Protein AF-A0A2W4RCY4-F1 (afdb_monomer_lite)

pLDDT: mean 89.02, std 8.42, range [63.38, 96.88]

Structure (mmCIF, N/CA/C/O backbone):
data_AF-A0A2W4RCY4-F1
#
_entry.id   AF-A0A2W4RCY4-F1
#
loop_
_atom_site.group_PDB
_atom_site.id
_atom_site.type_symbol
_atom_site.label_atom_id
_atom_site.label_alt_id
_atom_site.label_comp_id
_atom_site.label_asym_id
_atom_site.label_entity_id
_atom_site.label_seq_id
_atom_site.pdbx_PDB_ins_code
_atom_site.Cartn_x
_atom_site.Cartn_y
_atom_site.Cartn_z
_atom_site.occupancy
_atom_site.B_iso_or_equiv
_atom_site.auth_seq_id
_atom_site.auth_comp_id
_atom_site.auth_asym_id
_atom_site.auth_atom_id
_atom_site.pdbx_PDB_model_num
ATOM 1 N N . PRO A 1 1 ? 13.475 25.196 -11.210 1.00 81.62 1 PRO A N 1
ATOM 2 C CA . PRO A 1 1 ? 14.209 23.916 -11.353 1.00 81.62 1 PRO A CA 1
ATOM 3 C C . PRO A 1 1 ? 15.182 23.719 -10.186 1.00 81.62 1 PRO A C 1
ATOM 5 O O . PRO A 1 1 ? 16.003 24.589 -9.912 1.00 81.62 1 PRO A O 1
ATOM 8 N N . THR A 1 2 ? 15.039 22.609 -9.469 1.00 95.44 2 THR A N 1
ATOM 9 C CA . THR A 1 2 ? 15.884 22.238 -8.327 1.00 95.44 2 THR A CA 1
ATOM 10 C C . THR A 1 2 ? 17.036 21.326 -8.760 1.00 95.44 2 THR A C 1
ATOM 12 O O . THR A 1 2 ? 17.009 20.736 -9.842 1.00 95.44 2 THR A O 1
ATOM 15 N N . ILE A 1 3 ? 18.047 21.157 -7.899 1.00 96.62 3 ILE A N 1
ATOM 16 C CA . ILE A 1 3 ? 19.134 20.187 -8.130 1.00 96.62 3 ILE A CA 1
ATOM 17 C C . ILE A 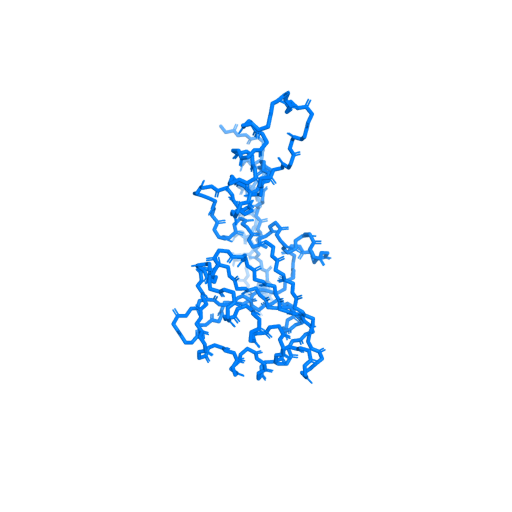1 3 ? 18.565 18.767 -8.289 1.00 96.62 3 ILE A C 1
ATOM 19 O O . ILE A 1 3 ? 19.015 18.014 -9.154 1.00 96.62 3 ILE A O 1
ATOM 23 N N . ALA A 1 4 ? 17.536 18.417 -7.511 1.00 95.62 4 ALA A N 1
ATOM 24 C CA . ALA A 1 4 ? 16.860 17.127 -7.608 1.00 95.62 4 ALA A CA 1
ATOM 25 C C . ALA A 1 4 ? 16.166 16.931 -8.968 1.00 95.62 4 ALA A C 1
ATOM 27 O O . ALA A 1 4 ? 16.208 15.832 -9.520 1.00 95.62 4 ALA A O 1
ATOM 28 N N . ASP A 1 5 ? 15.580 17.983 -9.552 1.00 95.44 5 ASP A N 1
ATOM 29 C CA . ASP A 1 5 ? 14.972 17.910 -10.890 1.00 95.44 5 ASP A CA 1
ATOM 30 C C . ASP A 1 5 ? 16.012 17.578 -11.959 1.00 95.44 5 ASP A C 1
ATOM 32 O O . ASP A 1 5 ? 15.802 16.680 -12.774 1.00 95.44 5 ASP A O 1
ATOM 36 N N . ILE A 1 6 ? 17.167 18.245 -11.902 1.00 96.88 6 ILE A N 1
ATOM 37 C CA . ILE A 1 6 ? 18.280 18.014 -12.829 1.00 96.88 6 ILE A CA 1
ATOM 38 C C . ILE A 1 6 ? 18.856 16.604 -12.636 1.00 96.88 6 ILE A C 1
ATOM 40 O O . ILE A 1 6 ? 19.144 15.916 -13.614 1.00 96.88 6 ILE A O 1
ATOM 44 N N . ALA A 1 7 ? 18.996 16.141 -11.391 1.00 96.38 7 ALA A N 1
ATOM 45 C CA . ALA A 1 7 ? 19.484 14.797 -11.093 1.00 96.38 7 ALA A CA 1
ATOM 46 C C . ALA A 1 7 ? 18.546 13.705 -11.634 1.00 96.38 7 ALA A C 1
ATOM 48 O O . ALA A 1 7 ? 19.014 12.769 -12.286 1.00 96.38 7 ALA A O 1
ATOM 49 N N . ARG A 1 8 ? 17.227 13.846 -11.427 1.00 96.31 8 ARG A N 1
ATOM 50 C CA . ARG A 1 8 ? 16.215 12.930 -11.984 1.00 96.31 8 ARG A CA 1
ATOM 51 C C . ARG A 1 8 ? 16.267 12.912 -13.505 1.00 96.31 8 ARG A C 1
ATOM 53 O O . ARG A 1 8 ? 16.260 11.840 -14.104 1.00 96.31 8 ARG A O 1
ATOM 60 N N . GLU A 1 9 ? 16.380 14.081 -14.126 1.00 96.62 9 GLU A N 1
ATOM 61 C CA . GLU A 1 9 ? 16.484 14.195 -15.578 1.00 96.62 9 GLU A CA 1
ATOM 62 C C . GLU A 1 9 ? 17.765 13.553 -16.126 1.00 96.62 9 GLU A C 1
ATOM 64 O O . GLU A 1 9 ? 17.725 12.827 -17.119 1.00 96.62 9 GLU A O 1
ATOM 69 N N . ARG A 1 10 ? 18.899 13.725 -15.436 1.00 96.69 10 ARG A N 1
ATOM 70 C CA . ARG A 1 10 ? 20.154 13.047 -15.784 1.00 96.69 10 ARG A CA 1
ATOM 71 C C . ARG A 1 10 ? 19.986 11.527 -15.774 1.00 96.69 10 ARG A C 1
ATOM 73 O O . ARG A 1 10 ? 20.432 10.872 -16.710 1.00 96.69 10 ARG A O 1
ATOM 80 N N . ILE A 1 11 ? 19.347 10.971 -14.742 1.00 96.00 11 ILE A N 1
ATOM 81 C CA . ILE A 1 11 ? 19.107 9.523 -14.635 1.00 96.00 11 ILE A CA 1
ATOM 82 C C . ILE A 1 11 ? 18.207 9.041 -15.783 1.00 96.00 11 ILE A C 1
ATOM 84 O O . ILE A 1 11 ? 18.556 8.062 -16.440 1.00 96.00 11 ILE A O 1
ATOM 88 N N . ARG A 1 12 ? 17.112 9.755 -16.093 1.00 95.75 12 ARG A N 1
ATOM 89 C CA . ARG A 1 12 ? 16.224 9.412 -17.224 1.00 95.75 12 ARG A CA 1
ATOM 90 C C . ARG A 1 12 ? 16.974 9.359 -18.554 1.00 95.75 12 ARG A C 1
ATOM 92 O O . ARG A 1 12 ? 16.833 8.387 -19.288 1.00 95.75 12 ARG A O 1
ATOM 99 N N . ARG A 1 13 ? 17.810 10.361 -18.843 1.00 96.00 13 ARG A N 1
ATOM 100 C CA . ARG A 1 13 ? 18.595 10.414 -20.089 1.00 96.00 13 ARG A CA 1
ATOM 101 C C . ARG A 1 13 ? 19.607 9.282 -20.199 1.00 96.00 13 ARG A C 1
ATOM 103 O O . ARG A 1 13 ? 19.791 8.745 -21.284 1.00 96.00 13 ARG A O 1
ATOM 110 N N . VAL A 1 14 ? 20.255 8.910 -19.094 1.00 95.06 14 VAL A N 1
ATOM 111 C CA . VAL A 1 14 ? 21.187 7.772 -19.077 1.00 95.06 14 VAL A CA 1
ATOM 112 C C . VAL A 1 14 ? 20.441 6.463 -19.335 1.00 95.06 14 VAL A C 1
ATOM 114 O O . VAL A 1 14 ? 20.883 5.685 -20.172 1.00 95.06 14 VAL A O 1
ATOM 117 N N . ILE A 1 15 ? 19.288 6.248 -18.696 1.00 93.81 15 ILE A N 1
ATOM 118 C CA . ILE A 1 15 ? 18.446 5.067 -18.949 1.00 93.81 15 ILE A CA 1
ATOM 119 C C . ILE A 1 15 ? 18.016 5.003 -20.419 1.00 93.81 15 ILE A C 1
ATOM 121 O O . ILE A 1 15 ? 18.118 3.947 -21.042 1.00 93.81 15 ILE A O 1
ATOM 125 N N . GLN A 1 16 ? 17.574 6.126 -20.988 1.00 93.06 16 GLN A N 1
ATOM 126 C CA . GLN A 1 16 ? 17.180 6.201 -22.394 1.00 93.06 16 GLN A CA 1
ATOM 127 C C . GLN A 1 16 ? 18.359 5.922 -23.332 1.00 93.06 16 GLN A C 1
ATOM 129 O O . GLN A 1 16 ? 18.206 5.213 -24.322 1.00 93.06 16 GLN A O 1
ATOM 134 N N . LYS A 1 17 ? 19.547 6.442 -23.009 1.00 93.88 17 LYS A N 1
ATOM 135 C CA . LYS A 1 17 ? 20.768 6.170 -23.768 1.00 93.88 17 LYS A CA 1
ATOM 136 C C . LYS A 1 17 ? 21.098 4.674 -23.779 1.00 93.88 17 LYS A C 1
ATOM 138 O O . LYS A 1 17 ? 21.337 4.139 -24.851 1.00 93.88 17 LYS A O 1
ATOM 143 N N . ILE A 1 18 ? 21.034 4.005 -22.624 1.00 92.44 18 ILE A N 1
ATOM 144 C CA . ILE A 1 18 ? 21.282 2.557 -22.518 1.00 92.44 18 ILE A CA 1
ATOM 145 C C . ILE A 1 18 ? 20.288 1.762 -23.375 1.00 92.44 18 ILE A C 1
ATOM 147 O O . ILE A 1 18 ? 20.691 0.832 -24.060 1.00 92.44 18 ILE A O 1
ATOM 151 N N . HIS A 1 19 ? 19.009 2.148 -23.387 1.00 89.88 19 HIS A N 1
ATOM 152 C CA . HIS A 1 19 ? 18.014 1.504 -24.252 1.00 89.88 19 HIS A CA 1
ATOM 153 C C . HIS A 1 19 ? 18.297 1.718 -25.742 1.00 89.88 19 HIS A C 1
ATOM 155 O O . HIS A 1 19 ? 18.139 0.792 -26.528 1.00 89.88 19 HIS A O 1
ATOM 161 N N . ASN A 1 20 ? 18.714 2.922 -26.137 1.00 91.19 20 ASN A N 1
ATOM 162 C CA . ASN A 1 20 ? 19.008 3.238 -27.536 1.00 91.19 20 ASN A CA 1
ATOM 163 C C . ASN A 1 20 ? 20.274 2.537 -28.055 1.00 91.19 20 ASN A C 1
ATOM 165 O O . ASN A 1 20 ? 20.393 2.312 -29.255 1.00 91.19 20 ASN A O 1
ATOM 169 N N . GLU A 1 21 ? 21.229 2.249 -27.169 1.00 92.38 21 GLU A N 1
ATOM 170 C CA . GLU A 1 21 ? 22.492 1.570 -27.485 1.00 92.38 21 GLU A CA 1
ATOM 171 C C . GLU A 1 21 ? 22.392 0.040 -27.369 1.00 92.38 21 GLU A C 1
ATOM 173 O O . GLU A 1 21 ? 23.348 -0.654 -27.707 1.00 92.38 21 GLU A O 1
ATOM 178 N N . ALA A 1 22 ? 21.258 -0.489 -26.900 1.00 90.12 22 ALA A N 1
ATOM 179 C CA . ALA A 1 22 ? 21.050 -1.920 -26.756 1.00 90.12 22 ALA A CA 1
ATOM 180 C C . ALA A 1 22 ? 20.887 -2.617 -28.111 1.00 90.12 22 ALA A C 1
ATOM 182 O O . ALA A 1 22 ? 20.154 -2.158 -28.989 1.00 90.12 22 ALA A O 1
ATOM 183 N N . ASP A 1 23 ? 21.529 -3.772 -28.252 1.00 89.00 23 ASP A N 1
ATOM 184 C CA . ASP A 1 23 ? 21.430 -4.630 -29.428 1.00 89.00 23 ASP A CA 1
ATOM 185 C C . ASP A 1 23 ? 21.318 -6.112 -29.028 1.00 89.00 23 ASP A C 1
ATOM 187 O O . ASP A 1 23 ? 21.222 -6.461 -27.851 1.00 89.00 23 ASP A O 1
ATOM 191 N N . LEU A 1 24 ? 21.300 -7.012 -30.015 1.00 83.94 24 LEU A N 1
ATOM 192 C CA . LEU A 1 24 ? 21.190 -8.455 -29.772 1.00 83.94 24 LEU A CA 1
ATOM 193 C C . LEU A 1 24 ? 22.402 -9.045 -29.028 1.00 83.94 24 LEU A C 1
ATOM 195 O O . LEU A 1 24 ? 22.270 -10.101 -28.412 1.00 83.94 24 LEU A O 1
ATOM 199 N N . ALA A 1 25 ? 23.572 -8.403 -29.098 1.00 86.06 25 ALA A N 1
ATOM 200 C CA . ALA A 1 25 ? 24.785 -8.842 -28.412 1.00 86.06 25 ALA A CA 1
ATOM 201 C C . ALA A 1 25 ? 24.910 -8.237 -27.002 1.00 86.06 25 ALA A C 1
ATOM 203 O O . ALA A 1 25 ? 25.559 -8.825 -26.139 1.00 86.06 25 ALA A O 1
ATOM 204 N N . SER A 1 26 ? 24.288 -7.080 -26.772 1.00 84.69 26 SER A N 1
ATOM 205 C CA . SER A 1 26 ? 24.283 -6.310 -25.527 1.00 84.69 26 SER A CA 1
ATOM 206 C C . SER A 1 26 ? 22.865 -5.800 -25.240 1.00 84.69 26 SER A C 1
ATOM 208 O O . SER A 1 26 ? 22.578 -4.614 -25.427 1.00 84.69 26 SER A O 1
ATOM 210 N N . PRO A 1 27 ? 21.950 -6.684 -24.806 1.00 85.88 27 PRO A N 1
ATOM 211 C CA . PRO A 1 27 ? 20.581 -6.292 -24.506 1.00 85.88 27 PRO A CA 1
ATOM 212 C C . PRO A 1 27 ? 20.533 -5.333 -23.311 1.00 85.88 27 PRO A C 1
ATOM 214 O O . PRO A 1 27 ? 21.329 -5.432 -22.371 1.00 85.88 27 PRO A O 1
ATOM 217 N N . ALA A 1 28 ? 19.569 -4.412 -23.330 1.00 85.56 28 ALA A N 1
ATOM 218 C CA . ALA A 1 28 ? 19.292 -3.558 -22.185 1.00 85.56 28 ALA A CA 1
ATOM 219 C C . ALA A 1 28 ? 18.825 -4.422 -20.998 1.00 85.56 28 ALA A C 1
ATOM 221 O O . ALA A 1 28 ? 18.020 -5.331 -21.195 1.00 85.56 28 ALA A O 1
ATOM 222 N N . PRO A 1 29 ? 19.283 -4.146 -19.766 1.00 88.06 29 PRO A N 1
ATOM 223 C CA . PRO A 1 29 ? 18.725 -4.791 -18.587 1.00 88.06 29 PRO A CA 1
ATOM 224 C C . PRO A 1 29 ? 17.220 -4.522 -18.445 1.00 88.06 29 PRO A C 1
ATOM 226 O O . PRO A 1 29 ? 16.784 -3.373 -18.507 1.00 88.06 29 PRO A O 1
ATOM 229 N N . ASP A 1 30 ? 16.450 -5.566 -18.135 1.00 79.75 30 ASP A N 1
ATOM 230 C CA . ASP A 1 30 ? 14.982 -5.498 -18.025 1.00 79.75 30 ASP A CA 1
ATOM 231 C C . ASP A 1 30 ? 14.481 -4.575 -16.895 1.00 79.75 30 ASP A C 1
ATOM 233 O O . ASP A 1 30 ? 13.356 -4.086 -16.926 1.00 79.75 30 ASP A O 1
ATOM 237 N N . ASN A 1 31 ? 15.326 -4.291 -15.896 1.00 82.19 31 ASN A N 1
ATOM 238 C CA . ASN A 1 31 ? 14.975 -3.515 -14.699 1.00 82.19 31 ASN A CA 1
ATOM 239 C C . ASN A 1 31 ? 15.552 -2.089 -14.709 1.00 82.19 31 ASN A C 1
ATOM 241 O O . ASN A 1 31 ? 15.973 -1.561 -13.676 1.00 82.19 31 ASN A O 1
ATOM 245 N N . LEU A 1 32 ? 15.608 -1.454 -15.879 1.00 88.94 32 LEU A N 1
ATOM 246 C CA . LEU A 1 32 ? 16.079 -0.078 -16.019 1.00 88.94 32 LEU A CA 1
ATOM 247 C C . LEU A 1 32 ? 14.963 0.933 -15.727 1.00 88.94 32 LEU A C 1
ATOM 249 O O . LEU A 1 32 ? 14.232 1.378 -16.608 1.00 88.94 32 LEU A O 1
ATOM 253 N N . GLY A 1 33 ? 14.875 1.347 -14.467 1.00 89.69 33 GLY A N 1
ATOM 254 C CA . GLY A 1 33 ? 13.944 2.370 -14.008 1.00 89.69 33 GLY A CA 1
ATOM 255 C C . GLY A 1 33 ? 14.323 2.894 -12.629 1.00 89.69 33 GLY A C 1
ATOM 256 O O . GLY A 1 33 ? 15.248 2.400 -11.988 1.00 89.69 33 GLY A O 1
ATOM 257 N N . PHE A 1 34 ? 13.609 3.912 -12.158 1.00 92.88 34 PHE A N 1
ATOM 258 C CA . PHE A 1 34 ? 13.741 4.374 -10.780 1.00 92.88 34 PHE A CA 1
ATOM 259 C C . PHE A 1 34 ? 12.427 4.966 -10.278 1.00 92.88 34 PHE A C 1
ATOM 261 O O . PHE A 1 34 ? 11.667 5.569 -11.036 1.00 92.88 34 PHE A O 1
ATOM 268 N N . LYS A 1 35 ? 12.193 4.834 -8.973 1.00 92.31 35 LYS A N 1
ATOM 269 C CA . LYS A 1 35 ? 11.188 5.611 -8.245 1.00 92.31 35 LYS A CA 1
ATOM 270 C C . LYS A 1 35 ? 11.887 6.797 -7.582 1.00 92.31 35 LYS A C 1
ATOM 272 O O . LYS A 1 35 ? 13.019 6.664 -7.119 1.00 92.31 35 LYS A O 1
ATOM 277 N N . SER A 1 36 ? 11.234 7.955 -7.538 1.00 93.62 36 SER A N 1
ATOM 278 C CA . SER A 1 36 ? 11.731 9.119 -6.797 1.00 93.62 36 SER A CA 1
ATOM 279 C C . SER A 1 36 ? 10.695 9.568 -5.786 1.00 93.62 36 SER A C 1
ATOM 281 O O . SER A 1 36 ? 9.563 9.833 -6.179 1.00 93.62 36 SER A O 1
ATOM 283 N N . PHE A 1 37 ? 11.110 9.711 -4.534 1.00 93.62 37 PHE A N 1
ATOM 284 C CA . PHE A 1 37 ? 10.259 10.142 -3.431 1.00 93.62 37 PHE A CA 1
ATOM 285 C C . PHE A 1 37 ? 10.708 11.513 -2.932 1.00 93.62 37 PHE A C 1
ATOM 287 O O . PHE A 1 37 ? 11.878 11.883 -3.066 1.00 93.62 37 PHE A O 1
ATOM 294 N N . VAL A 1 38 ? 9.770 12.268 -2.372 1.00 92.94 38 VAL A N 1
ATOM 295 C CA . VAL A 1 38 ? 10.015 13.564 -1.738 1.00 92.94 38 VAL A CA 1
ATOM 296 C C . VAL A 1 38 ? 9.526 13.463 -0.302 1.00 92.94 38 VAL A C 1
ATOM 298 O O . VAL A 1 38 ? 8.515 12.821 -0.038 1.00 92.94 38 VAL A O 1
ATOM 301 N N . LEU A 1 39 ? 10.255 14.070 0.632 1.00 93.62 39 LEU A N 1
ATOM 302 C CA . LEU A 1 39 ? 9.814 14.124 2.018 1.00 93.62 39 LEU A CA 1
ATOM 303 C C . LEU A 1 39 ? 8.611 15.059 2.131 1.00 93.62 39 LEU A C 1
ATOM 305 O O . LEU A 1 39 ? 8.690 16.230 1.756 1.00 93.62 39 LEU A O 1
ATOM 309 N N . ALA A 1 40 ? 7.529 14.530 2.681 1.00 90.56 40 ALA A N 1
ATOM 310 C CA . ALA A 1 40 ? 6.329 15.266 3.029 1.00 90.56 40 ALA A CA 1
ATOM 311 C C . ALA A 1 40 ? 6.029 15.070 4.526 1.00 90.56 40 ALA A C 1
ATOM 313 O O . ALA A 1 40 ? 6.530 14.122 5.141 1.00 90.56 40 ALA A O 1
ATOM 314 N N . PRO A 1 41 ? 5.242 15.964 5.148 1.00 90.81 41 PRO A N 1
ATOM 315 C CA . PRO A 1 41 ? 4.673 15.696 6.464 1.00 90.81 41 PRO A CA 1
ATOM 316 C C . PRO A 1 41 ? 3.877 14.383 6.457 1.00 90.81 41 PRO A C 1
ATOM 318 O O . PRO A 1 41 ? 3.262 14.056 5.450 1.00 90.81 41 PRO A O 1
ATOM 321 N N . SER A 1 42 ? 3.843 13.674 7.591 1.00 89.19 42 SER A N 1
ATOM 322 C CA . SER A 1 42 ? 3.094 12.411 7.729 1.00 89.19 42 SER A CA 1
ATOM 323 C C . SER A 1 42 ? 1.633 12.561 7.298 1.00 89.19 42 SER A C 1
ATOM 325 O O . SER A 1 42 ? 1.000 13.577 7.607 1.00 89.19 42 SER A O 1
ATOM 327 N N . ASN A 1 43 ? 1.097 11.535 6.642 1.00 88.44 43 ASN A N 1
ATOM 328 C CA . ASN A 1 43 ? -0.313 11.423 6.273 1.00 88.44 43 ASN A CA 1
ATOM 329 C C . ASN A 1 43 ? -1.215 11.121 7.472 1.00 88.44 43 ASN A C 1
ATOM 331 O O . ASN A 1 43 ? -2.428 11.255 7.369 1.00 88.44 43 ASN A O 1
ATOM 335 N N . PHE A 1 44 ? -0.634 10.768 8.618 1.00 87.38 44 PHE A N 1
ATOM 336 C CA . PHE A 1 44 ? -1.363 10.506 9.850 1.00 87.38 44 PHE A CA 1
ATOM 337 C C . PHE A 1 44 ? -1.334 11.724 10.772 1.00 87.38 44 PHE A C 1
ATOM 339 O O . PHE A 1 44 ? -0.364 12.494 10.827 1.00 87.38 44 PHE A O 1
ATOM 346 N N . LYS A 1 45 ? -2.426 11.920 11.506 1.00 83.62 45 LYS A N 1
ATOM 347 C CA . LYS A 1 45 ? -2.525 12.931 12.554 1.00 83.62 45 LYS A CA 1
ATOM 348 C C . LYS A 1 45 ? -1.560 12.554 13.679 1.00 83.62 45 LYS A C 1
ATOM 350 O O . LYS A 1 45 ? -1.460 11.402 14.089 1.00 83.62 45 LYS A O 1
ATOM 355 N N . GLN A 1 46 ? -0.810 13.538 14.160 1.00 75.44 46 GLN A N 1
ATOM 356 C CA . GLN A 1 46 ? 0.079 13.367 15.305 1.00 75.44 46 GLN A CA 1
ATOM 357 C C . GLN A 1 46 ? -0.651 13.834 16.551 1.00 75.44 46 GLN A C 1
ATOM 359 O O . GLN A 1 46 ? -1.132 14.970 16.571 1.00 75.44 46 GLN A O 1
ATOM 364 N N . TRP A 1 47 ? -0.716 12.982 17.574 1.00 71.38 47 TRP A N 1
ATOM 365 C CA . TRP A 1 47 ? -1.249 13.369 18.876 1.00 71.38 47 TRP A CA 1
ATOM 366 C C . TRP A 1 47 ? -0.479 14.578 19.412 1.00 71.38 47 TRP A C 1
ATOM 368 O O . TRP A 1 47 ? 0.750 14.551 19.485 1.00 71.38 47 TRP A O 1
ATOM 378 N N . ARG A 1 48 ? -1.200 15.640 19.777 1.00 65.44 48 ARG A N 1
ATOM 379 C CA . ARG A 1 48 ? -0.640 16.825 20.435 1.00 65.44 48 ARG A CA 1
ATOM 380 C C . ARG A 1 48 ? -1.386 17.044 21.740 1.00 65.44 48 ARG A C 1
ATOM 382 O O . ARG A 1 48 ? -2.320 17.833 21.804 1.00 65.44 48 ARG A O 1
ATOM 389 N N . GLY A 1 49 ? -0.978 16.297 22.764 1.00 63.38 49 GLY A N 1
ATOM 390 C CA . GLY A 1 49 ? -1.527 16.426 24.116 1.00 63.38 49 GLY A CA 1
ATOM 391 C C . GLY A 1 49 ? -1.051 17.677 24.855 1.00 63.38 49 GLY A C 1
ATOM 392 O O . GLY A 1 49 ? -1.614 18.019 25.887 1.00 63.38 49 GLY A O 1
ATOM 393 N N . ASP A 1 50 ? -0.031 18.348 24.321 1.00 66.69 50 ASP A N 1
ATOM 394 C CA . ASP A 1 50 ? 0.710 19.397 25.022 1.00 66.69 50 ASP A CA 1
ATOM 395 C C . ASP A 1 50 ? -0.075 20.721 25.125 1.00 66.69 50 ASP A C 1
ATOM 397 O O . ASP A 1 50 ? 0.167 21.495 26.046 1.00 66.69 50 ASP A O 1
ATOM 401 N N . ASP A 1 51 ? -1.049 20.948 24.232 1.00 63.91 51 ASP A N 1
ATOM 402 C CA . ASP A 1 51 ? -1.846 22.187 24.134 1.00 63.91 51 ASP A CA 1
ATOM 403 C C . ASP A 1 51 ? -3.305 22.016 24.632 1.00 63.91 51 ASP A C 1
ATOM 405 O O . ASP A 1 51 ? -4.187 22.814 24.302 1.00 63.91 51 ASP A O 1
ATOM 409 N N . ILE A 1 52 ? -3.606 20.942 25.377 1.00 68.25 52 ILE A N 1
ATOM 410 C CA . ILE A 1 52 ? -4.966 20.645 25.860 1.00 68.25 52 ILE A CA 1
ATOM 411 C C . ILE A 1 52 ? -5.155 21.215 27.271 1.00 68.25 52 ILE A C 1
ATOM 413 O O . ILE A 1 52 ? -4.726 20.618 28.256 1.00 68.25 52 ILE A O 1
ATOM 417 N N . GLU A 1 53 ? -5.852 22.346 27.379 1.00 75.19 53 GLU A N 1
ATOM 418 C CA . GLU A 1 53 ? -6.097 23.019 28.665 1.00 75.19 53 GLU A CA 1
ATOM 419 C C . GLU A 1 53 ? -7.506 22.752 29.226 1.00 75.19 53 GLU A C 1
ATOM 421 O O . GLU A 1 53 ? -7.755 22.944 30.417 1.00 75.19 53 GLU A O 1
ATOM 426 N N . THR A 1 54 ? -8.443 22.284 28.392 1.00 81.12 54 THR A N 1
ATOM 427 C CA . THR A 1 54 ? -9.854 22.080 28.768 1.00 81.12 54 THR A CA 1
ATOM 428 C C . THR A 1 54 ? -10.416 20.737 28.296 1.00 81.12 54 THR A C 1
ATOM 430 O O . THR A 1 54 ? -9.990 20.172 27.288 1.00 81.12 54 THR A O 1
ATOM 433 N N . ALA A 1 55 ? -11.432 20.230 29.005 1.00 78.50 55 ALA A N 1
ATOM 434 C CA . ALA A 1 55 ? -12.113 18.977 28.661 1.00 78.50 55 ALA A CA 1
ATOM 435 C C . ALA A 1 55 ? -12.817 19.030 27.289 1.00 78.50 55 ALA A C 1
ATOM 437 O O . ALA A 1 55 ? -12.908 18.020 26.599 1.00 78.50 55 ALA A O 1
ATOM 438 N N . GLU A 1 56 ? -13.273 20.210 26.868 1.00 79.25 56 GLU A N 1
ATOM 439 C CA . GLU A 1 56 ? -13.902 20.434 25.561 1.00 79.25 56 GLU A CA 1
ATOM 440 C C . GLU A 1 56 ? -12.874 20.365 24.421 1.00 79.25 56 GLU A C 1
ATOM 442 O O . GLU A 1 56 ? -13.132 19.756 23.382 1.00 79.25 56 GLU A O 1
ATOM 447 N N . GLN A 1 57 ? -11.674 20.924 24.625 1.00 75.50 57 GLN A N 1
ATOM 448 C CA . GLN A 1 57 ? -10.554 20.775 23.688 1.00 75.50 57 GLN A CA 1
ATOM 449 C C . GLN A 1 57 ? -10.083 19.320 23.599 1.00 75.50 57 GLN A C 1
ATOM 451 O O . GLN A 1 57 ? -9.768 18.856 22.504 1.00 75.50 57 GLN A O 1
ATOM 456 N N . LEU A 1 58 ? -10.089 18.593 24.722 1.00 74.75 58 LEU A N 1
ATOM 457 C CA . LEU A 1 58 ? -9.795 17.161 24.749 1.00 74.75 58 LEU A CA 1
ATOM 458 C C . LEU A 1 58 ? -10.833 16.363 23.955 1.00 74.75 58 LEU A C 1
ATOM 460 O O . LEU A 1 58 ? -10.454 15.570 23.102 1.00 74.75 58 LEU A O 1
ATOM 464 N N . ALA A 1 59 ? -12.128 16.590 24.191 1.00 76.19 59 ALA A N 1
ATOM 465 C CA . ALA A 1 59 ? -13.199 15.906 23.468 1.00 76.19 59 ALA A CA 1
ATOM 466 C C . ALA A 1 59 ? -13.099 16.144 21.953 1.00 76.19 59 ALA A C 1
ATOM 468 O O . ALA A 1 59 ? -13.145 15.200 21.170 1.00 76.19 59 ALA A O 1
ATOM 469 N N . LYS A 1 60 ? -12.845 17.391 21.543 1.00 73.12 60 LYS A N 1
ATOM 470 C CA . LYS A 1 60 ? -12.656 17.745 20.133 1.00 73.12 60 LYS A CA 1
ATOM 471 C C . LYS A 1 60 ? -11.400 17.118 19.521 1.00 73.12 60 LYS A C 1
ATOM 473 O O . LYS A 1 60 ? -11.422 16.711 18.365 1.00 73.12 60 LYS A O 1
ATOM 478 N N . GLN A 1 61 ? -10.301 17.034 20.274 1.00 68.38 61 GLN A N 1
ATOM 479 C CA . GLN A 1 61 ? -9.115 16.284 19.852 1.00 68.38 61 GLN A CA 1
ATOM 480 C C . GLN A 1 61 ? -9.459 14.803 19.660 1.00 68.38 61 GLN A C 1
ATOM 482 O O . GLN A 1 61 ? -9.163 14.259 18.604 1.00 68.38 61 GLN A O 1
ATOM 487 N N . LEU A 1 62 ? -10.138 14.170 20.620 1.00 70.56 62 LEU A N 1
ATOM 488 C CA . LEU A 1 62 ? -10.536 12.762 20.530 1.00 70.56 62 LEU A CA 1
ATOM 489 C C . LEU A 1 62 ? -11.418 12.485 19.302 1.00 70.56 62 LEU A C 1
ATOM 491 O O . LEU A 1 62 ? -11.161 11.522 18.587 1.00 70.56 62 LEU A O 1
ATOM 495 N N . GLU A 1 63 ? -12.388 13.355 19.005 1.00 68.25 63 GLU A N 1
ATOM 496 C CA . GLU A 1 63 ? -13.209 13.259 17.787 1.00 68.25 63 GLU A CA 1
ATOM 497 C C . GLU A 1 63 ? -12.367 13.348 16.504 1.00 68.25 63 GLU A C 1
ATOM 499 O O . GLU A 1 63 ? -12.582 12.592 15.559 1.00 68.25 63 GLU A O 1
ATOM 504 N N . LEU A 1 64 ? -11.359 14.227 16.467 1.00 63.62 64 LEU A N 1
ATOM 505 C CA . LEU A 1 64 ? -10.467 14.364 15.311 1.00 63.62 64 LEU A CA 1
ATOM 506 C C . LEU A 1 64 ? -9.575 13.135 15.083 1.00 63.62 64 LEU A C 1
ATOM 508 O O . LEU A 1 64 ? -9.112 12.953 13.958 1.00 63.62 64 LEU A O 1
ATOM 512 N N . PHE A 1 65 ? -9.339 12.307 16.103 1.00 65.81 65 PHE A N 1
ATOM 513 C CA . PHE A 1 65 ? -8.556 11.067 16.014 1.00 65.81 65 PHE A CA 1
ATOM 514 C C . PHE A 1 65 ? -9.395 9.819 15.722 1.00 65.81 65 PHE A C 1
ATOM 516 O O . PHE A 1 65 ? -8.823 8.743 15.592 1.00 65.81 65 PHE A O 1
ATOM 523 N N . VAL A 1 66 ? -10.717 9.949 15.556 1.00 64.56 66 VAL A N 1
ATOM 524 C CA . VAL A 1 66 ? -11.570 8.846 15.071 1.00 64.56 66 VAL A CA 1
ATOM 525 C C . VAL A 1 66 ? -11.109 8.365 13.689 1.00 64.56 66 VAL A C 1
ATOM 527 O O . VAL A 1 66 ? -11.185 7.183 13.389 1.00 64.56 66 VAL A O 1
ATOM 530 N N . GLN A 1 67 ? -10.583 9.274 12.863 1.00 68.56 67 GLN A N 1
ATOM 531 C CA . GLN A 1 67 ? -9.847 8.938 11.643 1.00 68.56 67 GLN A CA 1
ATOM 532 C C . GLN A 1 67 ? -8.384 9.326 11.822 1.00 68.56 67 GLN A C 1
ATOM 534 O O . GLN A 1 67 ? -8.071 10.514 11.965 1.00 68.56 67 GLN A O 1
ATOM 539 N N . SER A 1 68 ? -7.497 8.337 11.818 1.00 75.06 68 SER A N 1
ATOM 540 C CA . SER A 1 68 ? -6.062 8.530 12.03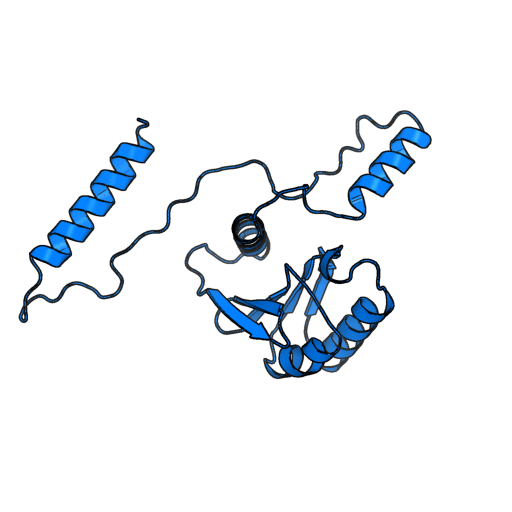3 1.00 75.06 68 SER A CA 1
ATOM 541 C C . SER A 1 68 ? -5.394 9.267 10.873 1.00 75.06 68 SER A C 1
ATOM 543 O O . SER A 1 68 ? -4.448 10.032 11.077 1.00 75.06 68 SER A O 1
ATOM 545 N N . GLU A 1 69 ? -5.870 9.062 9.651 1.00 82.25 69 GLU A N 1
ATOM 546 C CA . GLU A 1 69 ? -5.390 9.720 8.446 1.00 82.25 69 GLU A CA 1
ATOM 547 C C . GLU A 1 69 ? -5.891 11.171 8.321 1.00 82.25 69 GLU A C 1
ATOM 549 O O . GLU A 1 69 ? -6.917 11.586 8.871 1.00 82.25 69 GLU A O 1
ATOM 554 N N . LYS A 1 70 ? -5.114 11.993 7.615 1.00 83.25 70 LYS A N 1
ATOM 555 C CA . LYS A 1 70 ? -5.469 13.373 7.282 1.00 83.25 70 LYS A CA 1
ATOM 556 C C . LYS A 1 70 ? -6.450 13.401 6.116 1.00 83.25 70 LYS A C 1
ATOM 558 O O . LYS A 1 70 ? -6.335 12.621 5.174 1.00 83.25 70 LYS A O 1
ATOM 563 N N . GLU A 1 71 ? -7.365 14.365 6.146 1.00 78.25 71 GLU A N 1
ATOM 564 C CA . GLU A 1 71 ? -8.280 14.608 5.031 1.00 78.25 71 GLU A CA 1
ATOM 565 C C . GLU A 1 71 ? 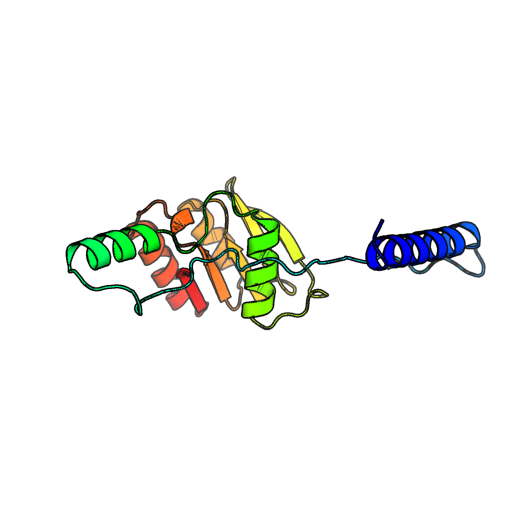-7.506 14.886 3.736 1.00 78.25 71 GLU A C 1
ATOM 567 O O . GLU A 1 71 ? -6.584 15.706 3.710 1.00 78.25 71 GLU A O 1
ATOM 572 N N . GLY A 1 72 ? -7.891 14.198 2.658 1.00 80.69 72 GLY A N 1
ATOM 573 C CA . GLY A 1 72 ? -7.281 14.353 1.336 1.00 80.69 72 GLY A CA 1
ATOM 574 C C . GLY A 1 72 ? -5.895 13.722 1.179 1.00 80.69 72 GLY A C 1
ATOM 575 O O . GLY A 1 72 ? -5.233 14.007 0.183 1.00 80.69 72 GLY A O 1
ATOM 576 N N . ALA A 1 73 ? -5.443 12.898 2.131 1.00 84.38 73 ALA A N 1
ATOM 577 C CA . ALA A 1 73 ? -4.218 12.123 1.972 1.00 84.38 73 ALA A CA 1
ATOM 578 C C . ALA A 1 73 ? -4.347 11.137 0.799 1.00 84.38 73 ALA A C 1
ATOM 580 O O . ALA A 1 73 ? -5.343 10.422 0.674 1.00 84.38 73 ALA A O 1
ATOM 581 N N . ASP A 1 74 ? -3.335 11.117 -0.068 1.00 91.00 74 ASP A N 1
ATOM 582 C CA . ASP A 1 74 ? -3.297 10.209 -1.208 1.00 91.00 74 ASP A CA 1
ATOM 583 C C . ASP A 1 74 ? -3.029 8.773 -0.734 1.00 91.00 74 ASP A C 1
ATOM 585 O O . ASP A 1 74 ? -2.191 8.527 0.138 1.00 91.00 74 ASP A O 1
ATOM 589 N N . ILE A 1 75 ? -3.750 7.810 -1.304 1.00 91.50 75 ILE A N 1
ATOM 590 C CA . ILE A 1 75 ? -3.677 6.406 -0.887 1.00 91.50 75 ILE A CA 1
ATOM 591 C C . ILE A 1 75 ? -2.297 5.809 -1.173 1.00 91.50 75 ILE A C 1
ATOM 593 O O . ILE A 1 75 ? -1.812 5.008 -0.373 1.00 91.50 75 ILE A O 1
ATOM 597 N N . ASP A 1 76 ? -1.637 6.200 -2.269 1.00 91.94 76 ASP A N 1
ATOM 598 C CA . ASP A 1 76 ? -0.281 5.734 -2.553 1.00 91.94 76 ASP A CA 1
ATOM 599 C C . ASP A 1 76 ? 0.716 6.331 -1.543 1.00 91.94 76 ASP A C 1
ATOM 601 O O . ASP A 1 76 ? 1.611 5.619 -1.078 1.00 91.94 76 ASP A O 1
ATOM 605 N N . ASP A 1 77 ? 0.540 7.587 -1.125 1.00 93.25 77 ASP A N 1
ATOM 606 C CA . ASP A 1 77 ? 1.376 8.201 -0.083 1.00 93.25 77 ASP A CA 1
ATOM 607 C C . ASP A 1 77 ? 1.181 7.516 1.284 1.00 93.25 77 ASP A C 1
ATOM 609 O O . ASP A 1 77 ? 2.165 7.222 1.975 1.00 93.25 77 ASP A O 1
ATOM 613 N N . ILE A 1 78 ? -0.065 7.190 1.656 1.00 93.38 78 ILE A N 1
ATOM 614 C CA . ILE A 1 78 ? -0.375 6.399 2.859 1.00 93.38 78 ILE A CA 1
ATOM 615 C C . ILE A 1 78 ? 0.262 5.010 2.765 1.00 93.38 78 ILE A C 1
ATOM 617 O O . ILE A 1 78 ? 0.909 4.565 3.716 1.00 93.38 78 ILE A O 1
ATOM 621 N N . LEU A 1 79 ? 0.117 4.333 1.622 1.00 94.50 79 LEU A N 1
ATOM 622 C CA . LEU A 1 79 ? 0.686 3.010 1.376 1.00 94.50 79 LEU A CA 1
ATOM 623 C C . LEU A 1 79 ? 2.201 3.008 1.590 1.00 94.50 79 LEU A C 1
ATOM 625 O O . LEU A 1 79 ? 2.712 2.147 2.304 1.00 94.50 79 LEU A O 1
ATOM 629 N N . TYR A 1 80 ? 2.933 3.952 0.988 1.00 94.75 80 TYR A N 1
ATOM 630 C CA . TYR A 1 80 ? 4.390 4.012 1.132 1.00 94.75 80 TYR A CA 1
ATOM 631 C C . TYR A 1 80 ? 4.823 4.421 2.543 1.00 94.75 80 TYR A C 1
ATOM 633 O O . TYR A 1 80 ? 5.838 3.917 3.030 1.00 94.75 80 TYR A O 1
ATOM 641 N N . GLU A 1 81 ? 4.066 5.280 3.229 1.00 94.19 81 GLU A N 1
ATOM 642 C CA . GLU A 1 81 ? 4.335 5.596 4.633 1.00 94.19 81 GLU A CA 1
ATOM 643 C C . GLU A 1 81 ? 4.148 4.364 5.534 1.00 94.19 81 GLU A C 1
ATOM 645 O O . GLU A 1 81 ? 5.026 4.055 6.345 1.00 94.19 81 GLU A O 1
ATOM 650 N N . LEU A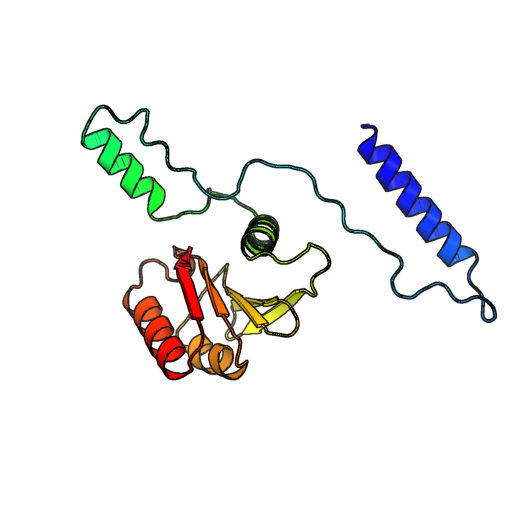 1 82 ? 3.041 3.631 5.377 1.00 93.75 82 LEU A N 1
ATOM 651 C CA . LEU A 1 82 ? 2.763 2.409 6.135 1.00 93.75 82 LEU A CA 1
ATOM 652 C C . LEU A 1 82 ? 3.754 1.289 5.811 1.00 93.75 82 LEU A C 1
ATOM 654 O O . LEU A 1 82 ? 4.210 0.605 6.724 1.00 93.75 82 LEU A O 1
ATOM 658 N N . LEU A 1 83 ? 4.145 1.138 4.544 1.00 94.81 83 LEU A N 1
ATOM 659 C CA . LEU A 1 83 ? 5.169 0.185 4.114 1.00 94.81 83 LEU A CA 1
ATOM 660 C C . LEU A 1 83 ? 6.485 0.404 4.874 1.00 94.81 83 LEU A C 1
ATOM 662 O O . LEU A 1 83 ? 7.061 -0.542 5.413 1.00 94.81 83 LEU A O 1
ATOM 666 N N . LEU A 1 84 ? 6.934 1.661 4.952 1.00 94.06 84 LEU A N 1
ATOM 667 C CA . LEU A 1 84 ? 8.148 2.028 5.678 1.00 94.06 84 LEU A CA 1
ATOM 668 C C . LEU A 1 84 ? 7.999 1.818 7.189 1.00 94.06 84 LEU A C 1
ATOM 670 O O . LEU A 1 84 ? 8.922 1.306 7.820 1.00 94.06 84 LEU A O 1
ATOM 674 N N . LYS A 1 85 ? 6.845 2.167 7.775 1.00 91.88 85 LYS A N 1
ATOM 675 C CA . LYS A 1 85 ? 6.567 1.936 9.206 1.00 91.88 85 LYS A CA 1
ATOM 676 C C . LYS A 1 85 ? 6.530 0.452 9.567 1.00 91.88 85 LYS A C 1
ATOM 678 O O . LYS A 1 85 ? 6.978 0.088 10.649 1.00 91.88 85 LYS A O 1
ATOM 683 N N . ALA A 1 86 ? 6.063 -0.396 8.654 1.00 90.56 86 ALA A N 1
ATOM 684 C CA . ALA A 1 86 ? 6.095 -1.849 8.789 1.00 90.56 86 ALA A CA 1
ATOM 685 C C . ALA A 1 86 ? 7.509 -2.447 8.608 1.00 90.56 86 ALA A C 1
ATOM 687 O O . ALA A 1 86 ? 7.694 -3.650 8.775 1.00 90.56 86 ALA A O 1
ATOM 688 N N . GLY A 1 87 ? 8.518 -1.624 8.292 1.00 91.94 87 GLY A N 1
ATOM 689 C CA . GLY A 1 87 ? 9.920 -2.034 8.191 1.00 91.94 87 GLY A CA 1
ATOM 690 C C . GLY A 1 87 ? 10.338 -2.557 6.816 1.00 91.94 87 GLY A C 1
ATOM 691 O O . GLY A 1 87 ? 11.443 -3.082 6.675 1.00 91.94 87 GLY A O 1
ATOM 692 N N . PHE A 1 88 ? 9.493 -2.410 5.794 1.00 93.50 88 PHE A N 1
ATOM 693 C CA . PHE A 1 88 ? 9.807 -2.851 4.438 1.00 93.50 88 PHE A CA 1
ATOM 694 C C . PHE A 1 88 ? 10.549 -1.758 3.649 1.00 93.50 88 PHE A C 1
ATOM 696 O O . PHE A 1 88 ? 10.163 -0.588 3.691 1.00 93.50 88 PHE A O 1
ATOM 703 N N . PRO A 1 89 ? 11.601 -2.101 2.880 1.00 94.88 89 PRO A N 1
ATOM 704 C CA . PRO A 1 89 ? 12.275 -1.139 2.011 1.00 94.88 89 PRO A CA 1
ATOM 705 C C . PRO A 1 89 ? 11.386 -0.718 0.829 1.00 94.88 89 PRO A C 1
ATOM 707 O O . PRO A 1 89 ? 10.523 -1.469 0.379 1.00 94.88 89 PRO A O 1
ATOM 710 N N . LEU A 1 90 ? 11.658 0.448 0.232 1.00 93.75 90 LEU A N 1
ATOM 711 C CA . LEU A 1 90 ? 10.917 0.977 -0.935 1.00 93.75 90 LEU A CA 1
ATOM 712 C C . LEU A 1 90 ? 11.045 0.122 -2.211 1.00 93.75 90 LEU A C 1
ATOM 714 O O . LEU A 1 90 ? 10.309 0.321 -3.179 1.00 93.75 90 LEU A O 1
ATOM 718 N N . THR A 1 91 ? 12.001 -0.807 -2.226 1.00 92.38 91 THR A N 1
ATOM 719 C CA . THR A 1 91 ? 12.214 -1.787 -3.298 1.00 92.38 91 THR A CA 1
ATOM 720 C C . THR A 1 91 ? 11.350 -3.037 -3.144 1.00 92.38 91 THR A C 1
ATOM 722 O O . THR A 1 91 ? 11.395 -3.903 -4.014 1.00 92.38 91 THR A O 1
ATOM 725 N N . THR A 1 92 ? 10.585 -3.151 -2.055 1.00 94.50 92 THR A N 1
ATOM 726 C CA . THR A 1 92 ? 9.718 -4.306 -1.801 1.00 94.50 92 THR A CA 1
ATOM 727 C C . THR A 1 92 ? 8.683 -4.451 -2.921 1.00 94.50 92 THR A C 1
ATOM 729 O O . THR A 1 92 ? 8.061 -3.451 -3.299 1.00 94.50 92 THR A O 1
ATOM 732 N N . PRO A 1 93 ? 8.474 -5.669 -3.456 1.00 92.62 93 PRO A N 1
ATOM 733 C CA . PRO A 1 93 ? 7.421 -5.926 -4.427 1.00 92.62 93 PRO A CA 1
ATOM 734 C C . PRO A 1 93 ? 6.048 -5.566 -3.859 1.00 92.62 93 PRO A C 1
ATOM 736 O O . PRO A 1 93 ? 5.685 -5.994 -2.759 1.00 92.62 93 PRO A O 1
ATOM 739 N N . LEU A 1 94 ? 5.304 -4.779 -4.632 1.00 94.38 94 LEU A N 1
ATOM 740 C CA . LEU A 1 94 ? 3.943 -4.351 -4.341 1.00 94.38 94 LEU A CA 1
ATOM 741 C C . LEU A 1 94 ? 3.058 -4.727 -5.518 1.00 94.38 94 LEU A C 1
ATOM 743 O O . LEU A 1 94 ? 3.377 -4.401 -6.661 1.00 94.38 94 LEU A O 1
ATOM 747 N N . GLU A 1 95 ? 1.927 -5.349 -5.228 1.00 95.19 95 GLU A N 1
ATOM 748 C CA . GLU A 1 95 ? 0.928 -5.692 -6.230 1.00 95.19 95 GLU A CA 1
ATOM 749 C C . GLU A 1 95 ? -0.453 -5.226 -5.789 1.00 95.19 95 GLU A C 1
ATOM 751 O O . GLU A 1 95 ? -0.812 -5.346 -4.620 1.00 95.19 95 GLU A O 1
ATOM 756 N N . ARG A 1 96 ? -1.239 -4.707 -6.733 1.00 94.94 96 ARG A N 1
ATOM 757 C CA . ARG A 1 96 ? -2.631 -4.322 -6.493 1.00 94.94 96 ARG A CA 1
ATOM 758 C C . ARG A 1 96 ? -3.535 -5.478 -6.896 1.00 94.94 96 ARG A C 1
ATOM 760 O O . ARG A 1 96 ? -3.513 -5.909 -8.047 1.00 94.94 96 ARG A O 1
ATOM 767 N N . LEU A 1 97 ? -4.322 -5.960 -5.949 1.00 95.06 97 LEU A N 1
ATOM 768 C CA . LEU A 1 97 ? -5.356 -6.964 -6.148 1.00 95.06 97 LEU A CA 1
ATOM 769 C C . LEU A 1 97 ? -6.722 -6.284 -6.067 1.00 95.06 97 LEU A C 1
ATOM 771 O O . LEU A 1 97 ? -6.911 -5.367 -5.272 1.00 95.06 97 LEU A O 1
ATOM 775 N N . SER A 1 98 ? -7.675 -6.748 -6.871 1.00 94.06 98 SER A N 1
ATOM 776 C CA . SER A 1 98 ? -9.082 -6.379 -6.721 1.00 94.06 98 SER A CA 1
ATOM 777 C C . SER A 1 98 ? -9.820 -7.565 -6.114 1.00 94.06 98 SER A C 1
ATOM 779 O O . SER A 1 98 ? -9.875 -8.629 -6.731 1.00 94.06 98 SER A O 1
ATOM 781 N N . LEU A 1 99 ? -10.332 -7.397 -4.895 1.00 92.75 99 LEU A N 1
ATOM 782 C CA . LEU A 1 99 ? -11.095 -8.411 -4.168 1.00 92.75 99 LEU A CA 1
ATOM 783 C C . LEU A 1 99 ? -12.464 -7.834 -3.824 1.00 92.75 99 LEU A C 1
ATOM 785 O O . LEU A 1 99 ? -12.545 -6.808 -3.156 1.00 92.75 99 LEU A O 1
ATOM 789 N N . GLU A 1 100 ? -13.530 -8.483 -4.298 1.00 91.69 100 GLU A N 1
ATOM 790 C CA . GLU A 1 100 ? -14.922 -8.094 -4.011 1.00 91.69 100 GLU A CA 1
ATOM 791 C C . GLU A 1 100 ? -15.204 -6.593 -4.232 1.00 91.69 100 GLU A C 1
ATOM 793 O O . GLU A 1 100 ? -15.898 -5.946 -3.449 1.00 91.69 100 GLU A O 1
ATOM 798 N N . GLY A 1 101 ? -14.627 -6.024 -5.297 1.00 87.25 101 GLY A N 1
ATOM 799 C CA . GLY A 1 101 ? -14.813 -4.620 -5.676 1.00 87.25 101 GLY A CA 1
ATOM 800 C C . GLY A 1 101 ? -13.943 -3.605 -4.924 1.00 87.25 101 GLY A C 1
ATOM 801 O O . GLY A 1 101 ? -14.060 -2.416 -5.207 1.00 87.25 101 GLY A O 1
ATOM 802 N N . ALA A 1 102 ? -13.059 -4.043 -4.024 1.00 91.31 102 ALA A N 1
ATOM 803 C CA . ALA A 1 102 ? -12.117 -3.185 -3.307 1.00 91.31 102 ALA A CA 1
ATOM 804 C C . ALA A 1 102 ? -10.656 -3.492 -3.670 1.00 91.31 102 ALA A C 1
ATOM 806 O O . ALA A 1 102 ? -10.309 -4.613 -4.059 1.00 91.31 102 ALA A O 1
ATOM 807 N N . THR A 1 103 ? -9.790 -2.487 -3.532 1.00 94.56 103 THR A N 1
ATOM 808 C CA . THR A 1 103 ? -8.348 -2.629 -3.755 1.00 94.56 103 THR A CA 1
ATOM 809 C C . THR A 1 103 ? -7.662 -3.168 -2.505 1.00 94.56 103 THR A C 1
ATOM 811 O O . THR A 1 103 ? -7.855 -2.663 -1.398 1.00 94.56 103 THR A O 1
ATOM 814 N N . VAL A 1 104 ? -6.809 -4.172 -2.693 1.00 96.12 104 VAL A N 1
ATOM 815 C CA . VAL A 1 104 ? -5.933 -4.729 -1.660 1.00 96.12 104 VAL A CA 1
ATOM 816 C C . VAL A 1 104 ? -4.503 -4.704 -2.174 1.00 96.12 104 VAL A C 1
ATOM 818 O O . VAL A 1 104 ? -4.227 -5.197 -3.269 1.00 96.12 104 VAL A O 1
ATOM 821 N N . TRP A 1 105 ? -3.571 -4.158 -1.397 1.00 96.75 105 TRP A N 1
ATOM 822 C CA . TRP A 1 105 ? -2.159 -4.158 -1.772 1.00 96.75 105 TRP A CA 1
ATOM 823 C C . TRP A 1 105 ? -1.457 -5.341 -1.132 1.00 96.75 105 TRP A C 1
ATOM 825 O O . TRP A 1 105 ? -1.374 -5.453 0.090 1.00 96.75 105 TRP A O 1
ATOM 835 N N . ARG A 1 106 ? -0.923 -6.215 -1.977 1.00 96.25 106 ARG A N 1
ATOM 836 C CA . ARG A 1 106 ? -0.105 -7.351 -1.585 1.00 96.25 106 ARG A CA 1
ATOM 837 C C . ARG A 1 106 ? 1.358 -6.930 -1.518 1.00 96.25 106 ARG A C 1
ATOM 839 O O . ARG A 1 106 ? 1.930 -6.503 -2.519 1.00 96.25 106 ARG A O 1
ATOM 846 N N . VAL A 1 107 ? 1.964 -7.088 -0.347 1.00 96.06 107 VAL A N 1
ATOM 847 C CA . VAL A 1 107 ? 3.357 -6.730 -0.062 1.00 96.06 107 VAL A CA 1
ATOM 848 C C . VAL A 1 107 ? 4.193 -7.997 0.077 1.00 96.06 107 VAL A C 1
ATOM 850 O O . VAL A 1 107 ? 3.754 -8.970 0.691 1.00 96.06 107 VAL A O 1
ATOM 853 N N . ASN A 1 108 ? 5.407 -7.977 -0.478 1.00 93.00 108 ASN A N 1
ATOM 854 C CA . ASN A 1 108 ? 6.412 -9.033 -0.319 1.00 93.00 108 ASN A CA 1
ATOM 855 C C . ASN A 1 108 ? 5.845 -10.450 -0.543 1.00 93.00 108 ASN A C 1
ATOM 857 O O . ASN A 1 108 ? 5.852 -11.294 0.352 1.00 93.00 108 ASN A O 1
ATOM 861 N N . ASN A 1 109 ? 5.297 -10.693 -1.738 1.00 88.62 109 ASN A N 1
ATOM 862 C CA . ASN A 1 109 ? 4.714 -11.978 -2.148 1.00 88.62 109 ASN A CA 1
ATOM 863 C C . ASN A 1 109 ? 3.567 -12.490 -1.255 1.00 88.62 109 ASN A C 1
ATOM 865 O O . ASN A 1 109 ? 3.318 -13.692 -1.206 1.00 88.62 109 ASN A O 1
ATOM 869 N N . GLY A 1 110 ? 2.848 -11.593 -0.573 1.00 90.12 110 GLY A N 1
ATOM 870 C CA . GLY A 1 110 ? 1.718 -11.963 0.283 1.00 90.12 110 GLY A CA 1
ATOM 871 C C . GLY A 1 110 ? 2.051 -12.063 1.760 1.00 90.12 110 GLY A C 1
ATOM 872 O O . GLY A 1 110 ? 1.201 -12.495 2.521 1.00 90.12 110 GLY A O 1
ATOM 873 N N . GLU A 1 111 ? 3.238 -11.643 2.198 1.00 93.56 111 GLU A N 1
ATOM 874 C CA . GLU A 1 111 ? 3.549 -11.595 3.628 1.00 93.56 111 GLU A CA 1
ATOM 875 C C . GLU A 1 111 ? 2.640 -10.622 4.394 1.00 93.56 111 GLU A C 1
ATOM 877 O O . GLU A 1 111 ? 2.184 -10.952 5.489 1.00 93.56 111 GLU A O 1
ATOM 882 N N . LEU A 1 112 ? 2.361 -9.457 3.804 1.00 95.56 112 LEU A N 1
ATOM 883 C CA . LEU A 1 112 ? 1.509 -8.416 4.372 1.00 95.56 112 LEU A CA 1
ATOM 884 C C . LEU A 1 112 ? 0.477 -7.970 3.332 1.00 95.56 112 LEU A C 1
ATOM 886 O O . LEU A 1 112 ? 0.812 -7.782 2.159 1.00 95.56 112 LEU A O 1
ATOM 890 N N . LEU A 1 113 ? -0.770 -7.791 3.763 1.00 96.88 113 LEU A N 1
ATOM 891 C CA . LEU A 1 113 ? -1.832 -7.191 2.955 1.00 96.88 113 LEU A CA 1
ATOM 892 C C . LEU A 1 113 ? -2.255 -5.852 3.552 1.00 96.88 113 LEU A C 1
ATOM 894 O O . LEU A 1 113 ? -2.497 -5.768 4.754 1.00 96.88 113 LEU A O 1
ATOM 898 N N . PHE A 1 114 ? -2.399 -4.836 2.707 1.00 96.56 114 PHE A N 1
ATOM 899 C CA . PHE A 1 114 ? -3.014 -3.566 3.079 1.00 96.56 114 PHE A CA 1
ATOM 900 C C . PHE A 1 114 ? -4.418 -3.444 2.494 1.00 96.56 114 PHE A C 1
ATOM 902 O O . PHE A 1 114 ? -4.617 -3.701 1.304 1.00 96.56 114 PHE A O 1
ATOM 909 N N . VAL A 1 115 ? -5.361 -2.982 3.312 1.00 95.19 115 VAL A N 1
ATOM 910 C CA . VAL A 1 115 ? -6.705 -2.567 2.893 1.00 95.19 115 VAL A CA 1
ATOM 911 C C . VAL A 1 115 ? -6.902 -1.115 3.326 1.00 95.19 115 VAL A C 1
ATOM 913 O O . VAL A 1 115 ? -7.017 -0.832 4.516 1.00 95.19 115 VAL A O 1
ATOM 916 N N . LEU A 1 116 ? -6.869 -0.190 2.364 1.00 93.44 116 LEU A N 1
ATOM 917 C CA . LEU A 1 116 ? -6.767 1.255 2.635 1.00 93.44 116 LEU A CA 1
ATOM 918 C C . LEU A 1 116 ? -7.962 2.078 2.131 1.00 93.44 116 LEU A C 1
ATOM 920 O O . LEU A 1 116 ? -8.105 3.224 2.530 1.00 93.44 116 LEU A O 1
ATOM 924 N N . GLU A 1 117 ? -8.805 1.531 1.253 1.00 90.19 117 GLU A N 1
ATOM 925 C CA . GLU A 1 117 ? -9.895 2.291 0.612 1.00 90.19 117 GLU A CA 1
ATOM 926 C C . GLU A 1 117 ? -11.281 1.880 1.104 1.00 90.19 117 GLU A C 1
ATOM 928 O O . GLU A 1 117 ? -12.088 2.716 1.502 1.00 90.19 117 GLU A O 1
ATOM 933 N N . ALA A 1 118 ? -11.581 0.583 1.035 1.00 90.94 118 ALA A N 1
ATOM 934 C CA . ALA A 1 118 ? -12.898 0.051 1.340 1.00 90.94 118 ALA A CA 1
ATOM 935 C C . ALA A 1 118 ? -12.795 -1.394 1.819 1.00 90.94 118 ALA A C 1
ATOM 937 O O . ALA A 1 118 ? -11.908 -2.140 1.397 1.00 90.94 118 ALA A O 1
ATOM 938 N N . PHE A 1 119 ? -13.740 -1.789 2.668 1.00 93.50 119 PHE A N 1
ATOM 939 C CA . PHE A 1 119 ? -13.858 -3.151 3.157 1.00 93.50 119 PHE A CA 1
ATOM 940 C C . PHE A 1 119 ? -15.316 -3.611 3.165 1.00 93.50 119 PHE A C 1
ATOM 942 O O . PHE A 1 119 ? -16.226 -2.841 3.467 1.00 93.50 119 PHE A O 1
ATOM 949 N N . ASN A 1 120 ? -15.545 -4.884 2.852 1.00 91.62 120 ASN A N 1
ATOM 950 C CA . ASN A 1 120 ? -16.853 -5.517 2.966 1.00 91.62 120 ASN A CA 1
ATOM 951 C C . ASN A 1 120 ? -16.726 -6.960 3.478 1.00 91.62 120 ASN A C 1
ATOM 953 O O . ASN A 1 120 ? -15.658 -7.567 3.424 1.00 91.62 120 ASN A O 1
ATOM 957 N N . LEU A 1 121 ? -17.832 -7.525 3.969 1.00 90.94 121 LEU A N 1
ATOM 958 C CA . LEU A 1 121 ? -17.848 -8.862 4.571 1.00 90.94 121 LEU A CA 1
ATOM 959 C C . LEU A 1 121 ? -17.389 -9.966 3.601 1.00 90.94 121 LEU A C 1
ATOM 961 O O . LEU A 1 121 ? -16.750 -10.930 4.023 1.00 90.94 121 LEU A O 1
ATOM 965 N N . ALA A 1 122 ? -17.690 -9.827 2.307 1.00 93.38 122 ALA A N 1
ATOM 966 C CA . ALA A 1 122 ? -17.322 -10.817 1.300 1.00 93.38 122 ALA A CA 1
ATOM 967 C C . ALA A 1 122 ? -15.799 -10.902 1.103 1.00 93.38 122 ALA A C 1
ATOM 969 O O . ALA A 1 122 ? -15.303 -11.959 0.723 1.00 93.38 122 ALA A O 1
ATOM 970 N N . MET A 1 123 ? -15.046 -9.842 1.428 1.00 94.44 123 MET A N 1
ATOM 971 C CA . MET A 1 123 ? -13.582 -9.828 1.338 1.00 94.44 123 MET A CA 1
ATOM 972 C C . MET A 1 123 ? -12.892 -10.732 2.360 1.00 94.44 123 MET A C 1
ATOM 974 O O . MET A 1 123 ? -11.736 -11.093 2.150 1.00 94.44 123 MET A O 1
ATOM 978 N N . ILE A 1 124 ? -13.556 -11.115 3.455 1.00 93.81 124 ILE A N 1
ATOM 979 C CA . ILE A 1 124 ? -12.908 -11.871 4.535 1.00 93.81 124 ILE A CA 1
ATOM 980 C C . ILE A 1 124 ? -12.367 -13.211 4.016 1.00 93.81 124 ILE A C 1
ATOM 982 O O . ILE A 1 124 ? -11.168 -13.469 4.091 1.00 93.81 124 ILE A O 1
ATOM 986 N N . ALA A 1 125 ? -13.222 -14.041 3.416 1.00 93.81 125 ALA A N 1
ATOM 987 C CA . ALA A 1 125 ? -12.817 -15.347 2.898 1.00 93.81 125 ALA A CA 1
ATOM 988 C C . ALA A 1 125 ? -11.643 -15.288 1.889 1.00 93.81 125 ALA A C 1
ATOM 990 O O . ALA A 1 125 ? -10.679 -16.036 2.079 1.00 93.81 125 ALA A O 1
ATOM 991 N N . PRO A 1 126 ? -11.644 -14.422 0.851 1.00 95.00 126 PRO A N 1
ATOM 992 C CA . PRO A 1 126 ? -10.517 -14.319 -0.071 1.00 95.00 126 PRO A CA 1
ATOM 993 C C . PRO A 1 126 ? -9.256 -13.735 0.582 1.00 95.00 126 PRO A C 1
ATOM 995 O O . PRO A 1 126 ? -8.167 -14.205 0.262 1.00 95.00 126 PRO A O 1
ATOM 998 N N . LEU A 1 127 ? -9.363 -12.785 1.522 1.00 94.62 127 LEU A N 1
ATOM 999 C CA . LEU A 1 127 ? -8.202 -12.267 2.262 1.00 94.62 127 LEU A CA 1
ATOM 1000 C C . LEU A 1 127 ? -7.510 -13.366 3.076 1.00 94.62 127 LEU A C 1
ATOM 1002 O O . LEU A 1 127 ? -6.288 -13.501 3.015 1.00 94.62 127 LEU A O 1
ATOM 1006 N N . LEU A 1 128 ? -8.284 -14.184 3.793 1.00 94.12 128 LEU A N 1
ATOM 1007 C CA . LEU A 1 128 ? -7.750 -15.331 4.530 1.00 94.12 128 LEU A CA 1
ATOM 1008 C C . LEU A 1 128 ? -7.209 -16.411 3.586 1.00 94.12 128 LEU A C 1
ATOM 1010 O O . LEU A 1 128 ? -6.188 -17.030 3.881 1.00 94.12 128 LEU A O 1
ATOM 1014 N N . GLY A 1 129 ? -7.851 -16.611 2.432 1.00 93.88 129 GLY A N 1
ATOM 1015 C CA . GLY A 1 129 ? -7.412 -17.554 1.404 1.00 93.88 129 GLY A CA 1
ATOM 1016 C C . GLY A 1 129 ? -6.016 -17.253 0.851 1.00 93.88 129 GLY A C 1
ATOM 1017 O O . GLY A 1 129 ? -5.297 -18.178 0.477 1.00 93.88 129 GLY A O 1
ATOM 1018 N N . LEU A 1 130 ? -5.587 -15.986 0.870 1.00 93.62 130 LEU A N 1
ATOM 1019 C CA . LEU A 1 130 ? -4.222 -15.587 0.507 1.00 93.62 130 LEU A CA 1
ATOM 1020 C C . LEU A 1 130 ? -3.166 -15.992 1.551 1.00 93.62 130 LEU A C 1
ATOM 1022 O O . LEU A 1 130 ? -1.978 -15.941 1.246 1.00 93.62 130 LEU A O 1
ATOM 1026 N N . SER A 1 131 ? -3.585 -16.414 2.750 1.00 94.00 131 SER A N 1
ATOM 1027 C CA . SER A 1 131 ? -2.721 -16.875 3.849 1.00 94.00 131 SER A CA 1
ATOM 1028 C C . SER A 1 131 ? -1.552 -15.929 4.197 1.00 94.00 131 SER A C 1
ATOM 1030 O O . SER A 1 131 ? -0.408 -16.389 4.297 1.00 94.00 131 SER A O 1
ATOM 1032 N N . PRO A 1 132 ? -1.788 -14.612 4.372 1.00 95.75 132 PRO A N 1
ATOM 1033 C CA . PRO A 1 132 ? -0.726 -13.684 4.742 1.00 95.75 132 PRO A CA 1
ATOM 1034 C C . PRO A 1 132 ? -0.251 -13.888 6.182 1.00 95.75 132 PRO A C 1
ATOM 1036 O O . PRO A 1 132 ? -0.940 -14.488 7.003 1.00 95.75 132 PRO A O 1
ATOM 1039 N N . LYS A 1 133 ? 0.917 -13.338 6.532 1.00 95.56 133 LYS A N 1
ATOM 1040 C CA . LYS A 1 133 ? 1.340 -13.281 7.943 1.00 95.56 133 LYS A CA 1
ATOM 1041 C C . LYS A 1 133 ? 0.610 -12.178 8.698 1.00 95.56 133 LYS A C 1
ATOM 1043 O O . LYS A 1 133 ? 0.397 -12.301 9.905 1.00 95.56 133 LYS A O 1
ATOM 1048 N N . GLU A 1 134 ? 0.269 -11.101 7.996 1.00 95.75 134 GLU A N 1
ATOM 1049 C CA . GLU A 1 134 ? -0.367 -9.930 8.579 1.00 95.75 134 GLU A CA 1
ATOM 1050 C C . GLU A 1 134 ? -1.321 -9.241 7.596 1.00 95.75 134 GLU A C 1
ATOM 1052 O O . GLU A 1 134 ? -1.058 -9.166 6.395 1.00 95.75 134 GLU A O 1
ATOM 1057 N N . ILE A 1 135 ? -2.432 -8.730 8.120 1.00 96.38 135 ILE A N 1
ATOM 1058 C CA . ILE A 1 135 ? -3.378 -7.867 7.413 1.00 96.38 135 ILE A CA 1
ATOM 1059 C C . ILE A 1 135 ? -3.443 -6.551 8.180 1.00 96.38 135 ILE A C 1
ATOM 1061 O O . ILE A 1 135 ? -3.723 -6.543 9.380 1.00 96.38 135 ILE A O 1
ATOM 1065 N N . LEU A 1 136 ? -3.198 -5.447 7.478 1.00 95.44 136 LEU A N 1
ATOM 1066 C CA . LEU A 1 136 ? -3.308 -4.102 8.016 1.00 95.44 136 LEU A CA 1
ATOM 1067 C C . LEU A 1 136 ? -4.437 -3.346 7.316 1.00 95.44 136 LEU A C 1
ATOM 1069 O O . LEU A 1 136 ? -4.489 -3.274 6.087 1.00 95.44 136 LEU A O 1
ATOM 1073 N N . CYS A 1 137 ? -5.344 -2.783 8.106 1.00 93.81 137 CYS A N 1
ATOM 1074 C CA . CYS A 1 137 ? -6.462 -1.975 7.624 1.00 93.81 137 CYS A CA 1
ATOM 1075 C C . CYS A 1 137 ? -6.404 -0.567 8.226 1.00 93.81 137 CYS A C 1
ATOM 1077 O O . CYS A 1 137 ? -5.983 -0.419 9.374 1.00 93.81 137 CYS A O 1
ATOM 1079 N N . LEU A 1 138 ? -6.843 0.448 7.477 1.00 91.31 138 LEU A N 1
ATOM 1080 C CA . LEU A 1 138 ? -7.201 1.732 8.094 1.00 91.31 138 LEU A CA 1
ATOM 1081 C C . LEU A 1 138 ? -8.533 1.574 8.822 1.00 91.31 138 LEU A C 1
ATOM 1083 O O . LEU A 1 138 ? -9.425 0.912 8.303 1.00 91.31 138 LEU A O 1
ATOM 1087 N N . ASP A 1 139 ? -8.705 2.186 9.989 1.00 88.44 139 ASP A N 1
ATOM 1088 C CA . ASP A 1 139 ? -9.970 2.093 10.733 1.00 88.44 139 ASP A CA 1
ATOM 1089 C C . ASP A 1 139 ? -11.169 2.617 9.921 1.00 88.44 139 ASP A C 1
ATOM 1091 O O . ASP A 1 139 ? -12.264 2.046 9.934 1.00 88.44 139 ASP A O 1
ATOM 1095 N N . SER A 1 140 ? -10.930 3.641 9.103 1.00 88.38 140 SER A N 1
ATOM 1096 C CA . SER A 1 140 ? -11.933 4.261 8.242 1.00 88.38 140 SER A CA 1
ATOM 1097 C C . SER A 1 140 ? -12.540 3.327 7.193 1.00 88.38 140 SER A C 1
ATOM 1099 O O . SER A 1 140 ? -13.692 3.544 6.804 1.00 88.38 140 SER A O 1
ATOM 1101 N N . VAL A 1 141 ? -11.851 2.249 6.782 1.00 90.62 141 VAL A N 1
ATOM 1102 C CA . VAL A 1 141 ? -12.403 1.297 5.795 1.00 90.62 141 VAL A CA 1
ATOM 1103 C C . VAL A 1 141 ? -13.635 0.565 6.320 1.00 90.62 141 VAL A C 1
ATOM 1105 O O . VAL A 1 141 ? -14.443 0.085 5.525 1.00 90.62 141 VAL A O 1
ATOM 1108 N N . PHE A 1 142 ? -13.794 0.486 7.646 1.00 89.25 142 PHE A N 1
ATOM 1109 C CA . PHE A 1 142 ? -14.940 -0.143 8.298 1.00 89.25 142 PHE A CA 1
ATOM 1110 C C . PHE A 1 142 ? -16.125 0.811 8.476 1.00 89.25 142 PHE A C 1
ATOM 1112 O O . PHE A 1 142 ? -17.193 0.359 8.880 1.00 89.25 142 PHE A O 1
ATOM 1119 N N . GLN A 1 143 ? -15.970 2.110 8.187 1.00 84.94 143 GLN A N 1
ATOM 1120 C CA . GLN A 1 143 ? -17.042 3.116 8.258 1.00 84.94 143 GLN A CA 1
ATOM 1121 C C . GLN A 1 143 ? -17.792 3.133 9.610 1.00 84.94 143 GLN A C 1
ATOM 1123 O O . GLN A 1 143 ? -19.003 3.340 9.657 1.00 84.94 143 GLN A O 1
ATOM 1128 N N . GLY A 1 144 ? -17.082 2.884 10.718 1.00 79.75 144 GLY A N 1
ATOM 1129 C CA . GLY A 1 144 ? -17.663 2.804 12.068 1.00 79.75 144 GLY A CA 1
ATOM 1130 C C . GLY A 1 144 ? -18.379 1.484 12.389 1.00 79.75 144 GLY A C 1
ATOM 1131 O O . GLY A 1 144 ? -19.025 1.368 13.428 1.00 79.75 144 GLY A O 1
ATOM 1132 N N . SER A 1 145 ? -18.282 0.478 11.517 1.00 86.62 145 SER A N 1
ATOM 1133 C CA . SER A 1 145 ? -18.854 -0.850 11.736 1.00 86.62 145 SER A CA 1
ATOM 1134 C C . SER A 1 145 ? -17.929 -1.737 12.577 1.00 86.62 145 SER A C 1
ATOM 1136 O O . SER A 1 145 ? -17.202 -2.583 12.046 1.00 86.62 145 SER A O 1
ATOM 1138 N N . ASP A 1 146 ? -18.040 -1.635 13.901 1.00 85.56 146 ASP A N 1
ATOM 1139 C CA . ASP A 1 146 ? -17.297 -2.487 14.846 1.00 85.56 146 ASP A CA 1
ATOM 1140 C C . ASP A 1 146 ? -17.550 -3.990 14.640 1.00 85.56 146 ASP A C 1
ATOM 1142 O O . ASP A 1 146 ? -16.666 -4.816 14.881 1.00 85.56 146 ASP A O 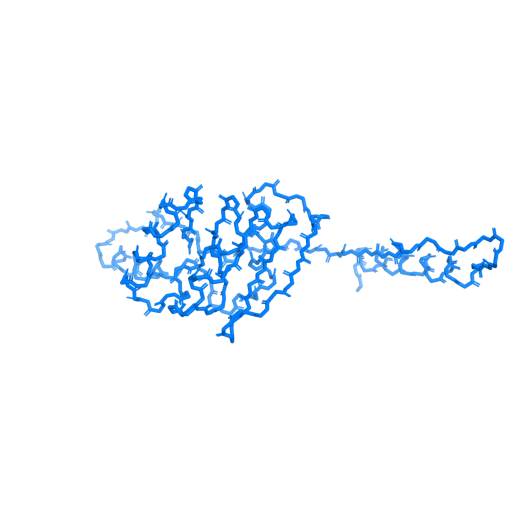1
ATOM 1146 N N . GLU A 1 147 ? -18.732 -4.363 14.143 1.00 89.75 147 GLU A N 1
ATOM 1147 C CA . GLU A 1 147 ? -19.075 -5.751 13.814 1.00 89.75 147 GLU A CA 1
ATOM 1148 C C . GLU A 1 147 ? -18.159 -6.337 12.727 1.00 89.75 147 GLU A C 1
ATOM 1150 O O . GLU A 1 147 ? -17.663 -7.454 12.878 1.00 89.75 147 GLU A O 1
ATOM 1155 N N . LEU A 1 148 ? -17.884 -5.585 11.650 1.00 91.06 148 LEU A N 1
ATOM 1156 C CA . LEU A 1 148 ? -17.024 -6.038 10.550 1.00 91.06 148 LEU A CA 1
ATOM 1157 C C . LEU A 1 148 ? -15.575 -6.170 11.013 1.00 91.06 148 LEU A C 1
ATOM 1159 O O . LEU A 1 148 ? -14.927 -7.177 10.721 1.00 91.06 148 LEU A O 1
ATOM 1163 N N . LYS A 1 149 ? -15.096 -5.183 11.776 1.00 91.94 149 LYS A N 1
ATOM 1164 C CA . LYS A 1 149 ? -13.749 -5.172 12.351 1.00 91.94 149 LYS A CA 1
ATOM 1165 C C . LYS A 1 149 ? -13.537 -6.346 13.305 1.00 91.94 149 LYS A C 1
ATOM 1167 O O . LYS A 1 149 ? -12.544 -7.059 13.194 1.00 91.94 149 LYS A O 1
ATOM 1172 N N . THR A 1 150 ? -14.498 -6.586 14.197 1.00 91.75 150 THR A N 1
ATOM 1173 C CA . THR A 1 150 ? -14.451 -7.699 15.157 1.00 91.75 150 THR A CA 1
ATOM 1174 C C . THR A 1 150 ? -14.506 -9.044 14.441 1.00 91.75 150 THR A C 1
ATOM 1176 O O . THR A 1 150 ? -13.759 -9.955 14.787 1.00 91.75 150 THR A O 1
ATOM 1179 N N . ASN A 1 151 ? -15.353 -9.179 13.420 1.00 92.75 151 ASN A N 1
ATOM 1180 C CA . ASN A 1 151 ? -15.455 -10.415 12.651 1.00 92.75 151 ASN A CA 1
ATOM 1181 C C . ASN A 1 151 ? -14.148 -10.7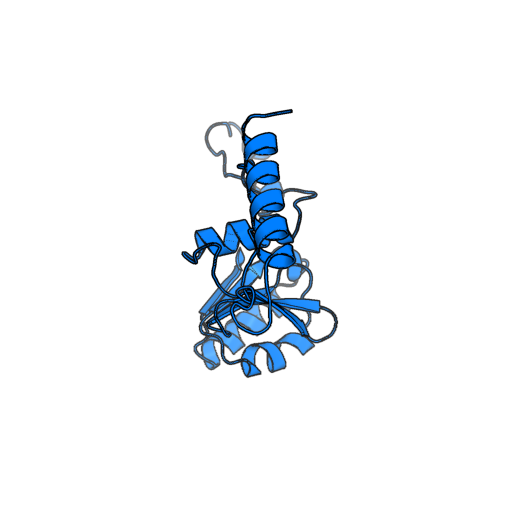25 11.904 1.00 92.75 151 ASN A C 1
ATOM 1183 O O . ASN A 1 151 ? -13.660 -11.853 11.967 1.00 92.75 151 ASN A O 1
ATOM 1187 N N . LEU A 1 152 ? -13.538 -9.722 11.261 1.00 93.81 152 LEU A N 1
ATOM 1188 C CA . LEU A 1 152 ? -12.231 -9.883 10.626 1.00 93.81 152 LEU A CA 1
ATOM 1189 C C . LEU A 1 152 ? -11.149 -10.267 11.647 1.00 93.81 152 LEU A C 1
ATOM 1191 O O . LEU A 1 152 ? -10.412 -11.218 11.401 1.00 93.81 152 LEU A O 1
ATOM 1195 N N . ASP A 1 153 ? -11.071 -9.583 12.793 1.00 94.81 153 ASP A N 1
ATOM 1196 C CA . ASP A 1 153 ? -10.091 -9.886 13.847 1.00 94.81 153 ASP A CA 1
ATOM 1197 C C . ASP A 1 153 ? -10.241 -11.327 14.364 1.00 94.81 153 ASP A C 1
ATOM 1199 O O . ASP A 1 153 ? -9.261 -12.069 14.442 1.00 94.81 153 ASP A O 1
ATOM 1203 N N . LEU A 1 154 ? -11.472 -11.772 14.640 1.00 94.75 154 LEU A N 1
ATOM 1204 C CA . LEU A 1 154 ? -11.743 -13.145 15.076 1.00 94.75 154 LEU A CA 1
ATOM 1205 C C . LEU A 1 154 ? -11.287 -14.178 14.038 1.00 94.75 154 LEU A C 1
ATOM 1207 O O . LEU A 1 154 ? -10.571 -15.117 14.386 1.00 94.75 154 LEU A O 1
ATOM 1211 N N . GLN A 1 155 ? -11.629 -13.980 12.764 1.00 94.62 155 GLN A N 1
ATOM 1212 C CA . GLN A 1 155 ? -11.235 -14.909 11.703 1.00 94.62 155 GLN A CA 1
ATOM 1213 C C . GLN A 1 155 ? -9.718 -14.908 11.461 1.00 94.62 155 GLN A C 1
ATOM 1215 O O . GLN A 1 155 ? -9.122 -15.970 11.266 1.00 94.62 155 GLN A O 1
ATOM 1220 N N . CYS A 1 156 ? -9.062 -13.748 11.544 1.00 95.50 156 CYS A N 1
ATOM 1221 C CA . CYS A 1 156 ? -7.604 -13.650 11.488 1.00 95.50 156 CYS A CA 1
ATOM 1222 C C . CYS A 1 156 ? -6.944 -14.437 12.629 1.00 95.50 156 CYS A C 1
ATOM 1224 O O . CYS A 1 156 ? -6.001 -15.192 12.382 1.00 95.50 156 CYS A O 1
ATOM 1226 N N . ARG A 1 157 ? -7.459 -14.331 13.863 1.00 94.31 157 ARG A N 1
ATOM 1227 C CA . ARG A 1 157 ? -6.948 -15.087 15.022 1.00 94.31 157 ARG A CA 1
ATOM 1228 C C . ARG A 1 157 ? -7.079 -16.595 14.830 1.00 94.31 157 ARG A C 1
ATOM 1230 O O . ARG A 1 157 ? -6.104 -17.309 15.073 1.00 94.31 157 ARG A O 1
ATOM 1237 N N . ASP A 1 158 ? -8.226 -17.067 14.344 1.00 94.44 158 ASP A N 1
ATOM 1238 C CA . ASP A 1 158 ? -8.456 -18.488 14.051 1.00 94.44 158 ASP A CA 1
ATOM 1239 C C . ASP A 1 158 ? -7.485 -19.012 12.978 1.00 94.44 158 ASP A C 1
ATOM 1241 O O . ASP A 1 158 ? -6.948 -20.117 13.095 1.00 94.44 158 ASP A O 1
ATOM 1245 N N . ALA A 1 159 ? -7.180 -18.185 11.975 1.00 93.88 159 ALA A N 1
ATOM 1246 C CA . ALA A 1 159 ? -6.214 -18.483 10.918 1.00 93.88 159 ALA A CA 1
ATOM 1247 C C . ALA A 1 159 ? -4.741 -18.221 11.304 1.00 93.88 159 ALA A C 1
ATOM 1249 O O . ALA A 1 159 ? -3.845 -18.490 10.504 1.00 93.88 159 ALA A O 1
ATOM 1250 N N . ARG A 1 160 ? -4.464 -17.732 12.524 1.00 94.12 160 ARG A N 1
ATOM 1251 C CA . ARG A 1 160 ? -3.128 -17.310 13.007 1.00 94.12 160 ARG A CA 1
ATOM 1252 C C . ARG A 1 160 ? -2.474 -16.208 12.163 1.00 94.12 160 ARG A C 1
ATOM 1254 O O . ARG A 1 160 ? -1.248 -16.138 12.066 1.00 94.12 160 ARG A O 1
ATOM 1261 N N . ILE A 1 161 ? -3.292 -15.338 11.589 1.00 96.25 161 ILE A N 1
ATOM 1262 C CA . ILE A 1 161 ? -2.887 -14.140 10.856 1.00 96.25 161 ILE A CA 1
ATOM 1263 C C . ILE A 1 161 ? -2.887 -12.970 11.844 1.00 96.25 161 ILE A C 1
ATOM 1265 O O . ILE A 1 161 ? -3.839 -12.799 12.607 1.00 96.25 161 ILE A O 1
ATOM 1269 N N . ARG A 1 162 ? -1.831 -12.148 11.856 1.00 95.19 162 ARG A N 1
ATOM 1270 C CA . ARG A 1 162 ? -1.849 -10.907 12.645 1.00 95.19 162 ARG A CA 1
ATOM 1271 C C . ARG A 1 162 ? -2.788 -9.899 11.994 1.00 95.19 162 ARG A C 1
ATOM 1273 O O . ARG A 1 162 ? -2.706 -9.675 10.792 1.00 95.19 162 ARG A O 1
ATOM 1280 N N . PHE A 1 163 ? -3.645 -9.274 12.787 1.00 95.06 163 PHE A N 1
ATOM 1281 C CA . PHE A 1 163 ? -4.500 -8.192 12.328 1.00 95.06 163 PHE A CA 1
ATOM 1282 C C . PHE A 1 163 ? -4.117 -6.898 13.041 1.00 95.06 163 PHE A C 1
ATOM 1284 O O . PHE A 1 163 ? -4.058 -6.858 14.271 1.00 95.06 163 PHE A O 1
ATOM 1291 N N . THR A 1 164 ? -3.858 -5.856 12.255 1.00 91.94 164 THR A N 1
ATOM 1292 C CA . THR A 1 164 ? -3.498 -4.525 12.744 1.00 91.94 164 THR A CA 1
ATOM 1293 C C . THR A 1 164 ? -4.460 -3.508 12.138 1.00 91.94 164 THR A C 1
ATOM 1295 O O . THR A 1 164 ? -4.656 -3.468 10.926 1.00 91.94 164 THR A O 1
ATOM 1298 N N . CYS A 1 165 ? -5.058 -2.670 12.978 1.00 89.44 165 CYS A N 1
ATOM 1299 C CA . CYS A 1 165 ? -5.903 -1.562 12.544 1.00 89.44 165 CYS A CA 1
ATOM 1300 C C . CYS A 1 165 ? -5.211 -0.252 12.920 1.00 89.44 165 CYS A C 1
ATOM 1302 O O . CYS A 1 165 ? -4.733 -0.136 14.053 1.00 89.44 165 CYS A O 1
ATOM 1304 N N . VAL A 1 166 ? -5.124 0.686 11.977 1.00 82.88 166 VAL A N 1
ATOM 1305 C CA . VAL A 1 166 ? -4.399 1.961 12.127 1.00 82.88 166 VAL A CA 1
ATOM 1306 C C . VAL A 1 166 ? -5.333 3.136 11.922 1.00 82.88 166 VAL A C 1
ATOM 1308 O O . VAL A 1 166 ? -6.217 3.032 11.046 1.00 82.88 166 VAL A O 1
#

Secondary structure (DSSP, 8-state):
--HHHHHHHHHHHHHHHHHHH--SSSPPPTT-----------SBPPP-GGG--SHHHHHHHHHHTSS-BPTT--HHHHHHHHHHHTT--TTS-EEEEEETTEEEEEEGGGTEEEE-S---GGGHHHHHHT--SEEEE-GGGGTT-HHHHHHHHHHHHHTT-EEEE-

Radius of gyration: 20.83 Å; chains: 1; bounding box: 44×42×58 Å

Foldseek 3Di:
DDPVVVVQVVLVVVLVVLCVPADPVRHRDPPRDDDDDDDDPDQFDDDDPPPDPDPVSVVVSVVVCLFRGDPPDDQVSNVVVVCVVVVHDPPWDWDWDQAPNATWIATRQQQEIEGEAADDQRRLVVNVVSVHQEYEYESCNCVPPVVSVVVSCVSCVVSNHHYHYD

Organism: NCBI:txid2202197

Sequence (166 aa):
PTIADIARERIRRVIQKIHNEADLASPAPDNLGFKSFVLAPSNFKQWRGDDIETAEQLAKQLELFVQSEKEGADIDDILYELLLKAGFPLTTPLERLSLEGATVWRVNNGELLFVLEAFNLAMIAPLLGLSPKEILCLDSVFQGSDELKTNLDLQCRDARIRFTCV